Protein AF-A0A0F8ZQ47-F1 (afdb_monomer_lite)

Structure (mmCIF, N/CA/C/O backbone):
data_AF-A0A0F8ZQ47-F1
#
_entry.id   AF-A0A0F8ZQ47-F1
#
loop_
_atom_site.group_PDB
_atom_site.id
_atom_site.type_symbol
_atom_site.label_atom_id
_atom_site.label_alt_id
_atom_site.label_comp_id
_atom_site.label_asym_id
_atom_site.label_entity_id
_atom_site.label_seq_id
_atom_site.pdbx_PDB_ins_code
_atom_site.Cartn_x
_atom_site.Cartn_y
_atom_site.Cartn_z
_atom_site.occupancy
_atom_site.B_iso_or_equiv
_atom_site.auth_seq_id
_atom_site.auth_comp_id
_atom_site.auth_asym_id
_atom_site.auth_atom_id
_atom_site.pdbx_PDB_model_num
ATOM 1 N N . MET A 1 1 ? -7.916 10.187 -1.443 1.00 89.81 1 MET A N 1
ATOM 2 C CA . MET A 1 1 ? -7.005 9.030 -1.581 1.00 89.81 1 MET A CA 1
ATOM 3 C C . MET A 1 1 ? -5.592 9.484 -1.262 1.00 89.81 1 MET A C 1
ATOM 5 O O . MET A 1 1 ? -5.164 10.481 -1.833 1.00 89.81 1 MET A O 1
ATOM 9 N N . ARG A 1 2 ? -4.899 8.794 -0.357 1.00 95.62 2 ARG A N 1
ATOM 10 C CA . ARG A 1 2 ? -3.514 9.054 0.056 1.00 95.62 2 ARG A CA 1
ATOM 11 C C . ARG A 1 2 ? -2.644 7.855 -0.310 1.00 95.62 2 ARG A C 1
ATOM 13 O O . ARG A 1 2 ? -3.112 6.725 -0.207 1.00 95.62 2 ARG A O 1
ATOM 20 N N . TRP A 1 3 ? -1.418 8.117 -0.745 1.00 97.38 3 TRP A N 1
ATOM 21 C CA . TRP A 1 3 ? -0.398 7.110 -1.038 1.00 97.38 3 TRP A CA 1
ATOM 22 C C . TRP A 1 3 ? 0.739 7.301 -0.045 1.00 97.38 3 TRP A C 1
ATOM 24 O O . TRP A 1 3 ? 1.179 8.432 0.136 1.00 97.38 3 TRP A O 1
ATOM 34 N N . LEU A 1 4 ? 1.173 6.214 0.582 1.00 97.88 4 LEU A N 1
ATOM 35 C CA . LEU A 1 4 ? 2.293 6.175 1.512 1.00 97.88 4 LEU A CA 1
ATOM 36 C C . LEU A 1 4 ? 3.404 5.336 0.886 1.00 97.88 4 LEU A C 1
ATOM 38 O O . LEU A 1 4 ? 3.200 4.148 0.619 1.00 97.88 4 LEU A O 1
ATOM 42 N N . ASP A 1 5 ? 4.557 5.950 0.637 1.00 97.06 5 ASP A N 1
ATOM 43 C CA . ASP A 1 5 ? 5.752 5.268 0.142 1.00 97.06 5 ASP A CA 1
ATOM 44 C C . ASP A 1 5 ? 6.584 4.767 1.327 1.00 97.06 5 ASP A C 1
ATOM 46 O O . ASP A 1 5 ? 7.123 5.548 2.105 1.00 97.06 5 ASP A O 1
ATOM 50 N N . GLY A 1 6 ? 6.736 3.449 1.465 1.00 95.75 6 GLY A N 1
ATOM 51 C CA . GLY A 1 6 ? 7.493 2.849 2.566 1.00 95.75 6 GLY A CA 1
ATOM 52 C C . GLY A 1 6 ? 8.989 3.196 2.580 1.00 95.75 6 GLY A C 1
ATOM 53 O O . GLY A 1 6 ? 9.670 2.867 3.547 1.00 95.75 6 GLY A O 1
ATOM 54 N N . ARG A 1 7 ? 9.514 3.850 1.535 1.00 94.44 7 ARG A N 1
ATOM 55 C CA . ARG A 1 7 ? 10.890 4.373 1.480 1.00 94.44 7 ARG A CA 1
ATOM 56 C C . ARG A 1 7 ? 11.006 5.786 2.048 1.00 94.44 7 ARG A C 1
ATOM 58 O O . ARG A 1 7 ? 12.114 6.208 2.373 1.00 94.44 7 ARG A O 1
ATOM 65 N N . GLU A 1 8 ? 9.892 6.503 2.166 1.00 97.62 8 GLU A N 1
ATOM 66 C CA . GLU A 1 8 ? 9.847 7.851 2.720 1.00 97.62 8 GLU A CA 1
ATOM 67 C C . GLU A 1 8 ? 9.632 7.774 4.243 1.00 97.62 8 GLU A C 1
ATOM 69 O O . GLU A 1 8 ? 8.613 7.251 4.703 1.00 97.62 8 GLU A O 1
ATOM 74 N N . PRO A 1 9 ? 10.563 8.280 5.080 1.00 97.31 9 PRO A N 1
ATOM 75 C CA . PRO A 1 9 ? 10.485 8.088 6.529 1.00 97.31 9 PRO A CA 1
ATOM 76 C C . PRO A 1 9 ? 9.206 8.630 7.182 1.00 97.31 9 PRO A C 1
ATOM 78 O O . PRO A 1 9 ? 8.730 8.061 8.164 1.00 97.31 9 PRO A O 1
ATOM 81 N N . CYS A 1 10 ? 8.648 9.730 6.668 1.00 97.94 10 CYS A N 1
ATOM 82 C CA . CYS A 1 10 ? 7.395 10.292 7.178 1.00 97.94 10 CYS A CA 1
ATOM 83 C C . CYS A 1 10 ? 6.200 9.378 6.896 1.00 97.94 10 CYS A C 1
ATOM 85 O O . CYS A 1 10 ? 5.411 9.110 7.805 1.00 97.94 10 CYS A O 1
ATOM 87 N N . ASP A 1 11 ? 6.121 8.855 5.677 1.00 98.12 11 ASP A N 1
ATOM 88 C CA . ASP A 1 11 ? 5.059 7.963 5.223 1.00 98.12 11 ASP A CA 1
ATOM 89 C C . ASP A 1 11 ? 5.135 6.624 5.948 1.00 98.12 11 ASP A C 1
ATOM 91 O O . ASP A 1 11 ? 4.1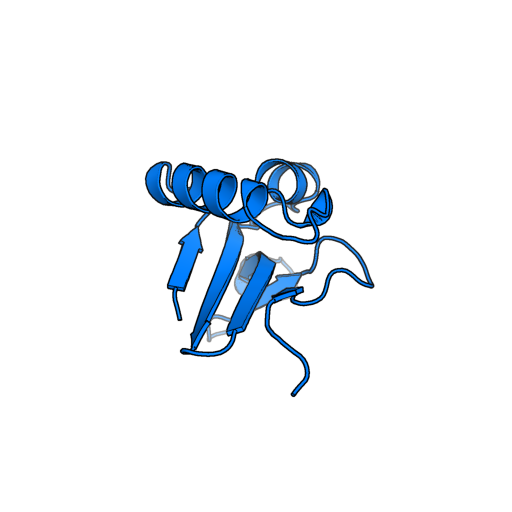12 6.077 6.350 1.00 98.12 11 ASP A O 1
ATOM 95 N N . LEU A 1 12 ? 6.348 6.125 6.197 1.00 97.50 12 LEU A N 1
ATOM 96 C CA . LEU A 1 12 ? 6.565 4.915 6.981 1.00 97.50 12 LEU A CA 1
ATOM 97 C C . LEU A 1 12 ? 6.029 5.068 8.413 1.00 97.50 12 LEU A C 1
ATOM 99 O O . LEU A 1 12 ? 5.336 4.182 8.916 1.00 97.50 12 LEU A O 1
ATOM 103 N N . VAL A 1 13 ? 6.306 6.202 9.068 1.00 97.88 13 VAL A N 1
ATOM 104 C CA . VAL A 1 13 ? 5.782 6.497 10.413 1.00 97.88 13 VAL A CA 1
ATOM 105 C C . VAL A 1 13 ? 4.257 6.604 10.403 1.00 97.88 13 VAL A C 1
ATOM 107 O O . VAL A 1 13 ? 3.604 6.113 11.325 1.00 97.88 13 VAL A O 1
ATOM 110 N N . GLU A 1 14 ? 3.678 7.247 9.389 1.00 97.19 14 GLU A N 1
ATOM 111 C CA . GLU A 1 14 ? 2.225 7.352 9.234 1.00 97.19 14 GLU A CA 1
ATOM 112 C C . GLU A 1 14 ? 1.577 5.985 8.997 1.00 97.19 14 GLU A C 1
ATOM 114 O O . GLU A 1 14 ? 0.608 5.641 9.672 1.00 97.19 14 GLU A O 1
ATOM 119 N N . TRP A 1 15 ? 2.141 5.179 8.100 1.00 97.31 15 TRP A N 1
ATOM 120 C CA . TRP A 1 15 ? 1.661 3.839 7.787 1.00 97.31 15 TRP A CA 1
ATOM 121 C C . TRP A 1 15 ? 1.663 2.962 9.038 1.00 97.31 15 TRP A C 1
ATOM 123 O O . TRP A 1 15 ? 0.634 2.370 9.357 1.00 97.31 15 TRP A O 1
ATOM 133 N N . VAL A 1 16 ? 2.760 2.922 9.803 1.00 97.31 16 VAL A N 1
ATOM 134 C CA . VAL A 1 16 ? 2.814 2.143 11.053 1.00 97.31 16 VAL A CA 1
ATOM 135 C C . VAL A 1 16 ? 1.708 2.573 12.015 1.00 97.31 16 VAL A C 1
ATOM 137 O O . VAL A 1 16 ? 0.976 1.718 12.509 1.00 97.31 16 VAL A O 1
ATOM 140 N N . LYS A 1 17 ? 1.521 3.883 12.220 1.00 96.38 17 LYS A N 1
ATOM 141 C CA . LYS A 1 17 ? 0.447 4.402 13.083 1.00 96.38 17 LYS A CA 1
ATOM 142 C C . LYS A 1 17 ? -0.937 3.983 12.593 1.00 96.38 17 LYS A C 1
ATOM 144 O O . LYS A 1 17 ? -1.755 3.548 13.394 1.00 96.38 17 LYS A O 1
ATOM 149 N N . LEU A 1 18 ? -1.203 4.092 11.291 1.00 94.19 18 LEU A N 1
ATOM 150 C CA . LEU A 1 18 ? -2.479 3.676 10.710 1.00 94.19 18 LEU A CA 1
ATOM 151 C C . LEU A 1 18 ? -2.707 2.180 10.912 1.00 94.19 18 LEU A C 1
ATOM 153 O O . LEU A 1 18 ? -3.748 1.791 11.434 1.00 94.19 18 LEU A O 1
ATOM 157 N N . TRP A 1 19 ? -1.714 1.355 10.581 1.00 94.69 19 TRP A N 1
ATOM 158 C CA . TRP A 1 19 ? -1.772 -0.092 10.759 1.00 94.69 19 TRP A CA 1
ATOM 159 C C . TRP A 1 19 ? -2.044 -0.484 12.218 1.00 94.69 19 TRP A C 1
ATOM 161 O O . TRP A 1 19 ? -2.854 -1.370 12.473 1.00 94.69 19 TRP A O 1
ATOM 171 N N . GLU A 1 20 ? -1.437 0.205 13.188 1.00 95.00 20 GLU A N 1
ATOM 172 C CA . GLU A 1 20 ? -1.677 -0.024 14.619 1.00 95.00 20 GLU A CA 1
ATOM 173 C C . GLU A 1 20 ? -3.116 0.281 15.057 1.00 95.00 20 GLU A C 1
ATOM 175 O O . GLU A 1 20 ? -3.576 -0.308 16.041 1.00 95.00 20 GLU A O 1
ATOM 180 N N . THR A 1 21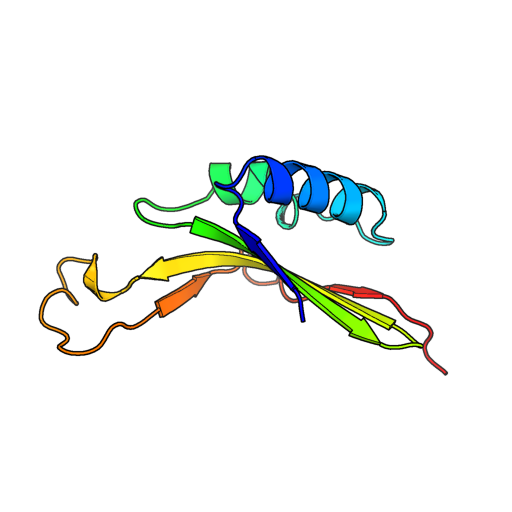 ? -3.816 1.157 14.328 1.00 92.06 21 THR A N 1
ATOM 181 C CA . THR A 1 21 ? -5.201 1.577 14.605 1.00 92.06 21 THR A CA 1
ATOM 182 C C . THR A 1 21 ? -6.269 0.785 13.850 1.00 92.06 21 THR A C 1
ATOM 184 O O . THR A 1 21 ? -7.449 0.961 14.141 1.00 92.06 21 THR A O 1
ATOM 187 N N . LEU A 1 22 ? -5.893 -0.083 12.903 1.00 90.50 22 LEU A N 1
ATOM 188 C CA . LEU A 1 22 ? -6.858 -0.897 12.158 1.00 90.50 22 LEU A CA 1
ATOM 189 C C . LEU A 1 22 ? -7.560 -1.901 13.083 1.00 90.50 22 LEU A C 1
ATOM 191 O O . LEU A 1 22 ? -6.918 -2.537 13.921 1.00 90.50 22 LEU A O 1
ATOM 195 N N . ASP A 1 23 ? -8.859 -2.117 12.863 1.00 89.75 23 ASP A N 1
ATOM 196 C CA . ASP A 1 23 ? -9.633 -3.135 13.588 1.00 89.75 23 ASP A CA 1
ATOM 197 C C . ASP A 1 23 ? -9.057 -4.542 13.363 1.00 89.75 23 ASP A C 1
ATOM 199 O O . ASP A 1 23 ? -8.926 -5.349 14.286 1.00 89.75 23 ASP A O 1
ATOM 203 N N . ILE A 1 24 ? -8.658 -4.823 12.118 1.00 88.94 24 ILE A N 1
ATOM 204 C CA . ILE A 1 24 ? -7.999 -6.064 11.714 1.00 88.94 24 ILE A CA 1
ATOM 205 C C . ILE A 1 24 ? -6.553 -5.743 11.346 1.00 88.94 24 ILE A C 1
ATOM 207 O O . ILE A 1 24 ? -6.273 -5.148 10.309 1.00 88.94 24 ILE A O 1
ATOM 211 N N . ARG A 1 25 ? -5.615 -6.196 12.179 1.00 90.50 25 ARG A N 1
ATOM 212 C CA . ARG A 1 25 ? -4.175 -5.974 11.983 1.00 90.50 25 ARG A CA 1
ATOM 213 C C . ARG A 1 25 ? -3.520 -7.217 11.420 1.00 90.50 25 ARG A C 1
ATOM 215 O O . ARG A 1 25 ? -3.085 -8.098 12.163 1.00 90.50 25 ARG A O 1
ATOM 222 N N . ARG A 1 26 ? -3.471 -7.315 10.093 1.00 90.69 26 ARG A N 1
ATOM 223 C CA . ARG A 1 26 ? -2.820 -8.448 9.428 1.00 90.69 26 ARG A CA 1
ATOM 224 C C . ARG A 1 26 ? -1.321 -8.157 9.323 1.00 90.69 26 ARG A C 1
ATOM 226 O O . ARG A 1 26 ? -0.956 -7.053 8.917 1.00 90.69 26 ARG A O 1
ATOM 233 N N . PRO A 1 27 ? -0.433 -9.117 9.640 1.00 90.69 27 PRO A N 1
ATOM 234 C CA . PRO A 1 27 ? 1.008 -8.912 9.501 1.00 90.69 27 PRO A CA 1
ATOM 235 C C . PRO A 1 27 ? 1.415 -8.487 8.090 1.00 90.69 27 PRO A C 1
ATOM 237 O O . PRO A 1 27 ? 2.303 -7.662 7.938 1.00 90.69 27 PRO A O 1
ATOM 240 N N . HIS A 1 28 ? 0.721 -8.993 7.067 1.00 91.31 28 HIS A N 1
ATOM 241 C CA . HIS A 1 28 ? 1.021 -8.678 5.675 1.00 91.31 28 HIS A CA 1
ATOM 242 C C . HIS A 1 28 ? 0.645 -7.254 5.242 1.00 91.31 28 HIS A C 1
ATOM 244 O O . HIS A 1 28 ? 1.062 -6.834 4.177 1.00 91.31 28 HIS A O 1
ATOM 250 N N . ASP A 1 29 ? -0.070 -6.493 6.068 1.00 93.69 29 ASP A N 1
ATOM 251 C CA . ASP A 1 29 ? -0.338 -5.070 5.828 1.00 93.69 29 ASP A CA 1
ATOM 252 C C . ASP A 1 29 ? 0.716 -4.145 6.456 1.00 93.69 29 ASP A C 1
ATOM 254 O O . ASP A 1 29 ? 0.692 -2.932 6.246 1.00 93.69 29 ASP A O 1
ATOM 258 N N . ASN A 1 30 ? 1.617 -4.700 7.272 1.00 94.25 30 ASN A N 1
ATOM 259 C CA . ASN A 1 30 ? 2.666 -3.946 7.942 1.00 94.25 30 ASN A CA 1
ATOM 260 C C . ASN A 1 30 ? 3.801 -3.625 6.949 1.00 94.25 30 ASN A C 1
ATOM 262 O O . ASN A 1 30 ? 4.226 -4.526 6.216 1.00 94.25 30 ASN A O 1
ATOM 266 N N . PRO A 1 31 ? 4.351 -2.396 6.944 1.00 95.00 31 PRO A N 1
ATOM 267 C CA . PRO A 1 31 ? 5.376 -2.014 5.974 1.00 95.00 31 PRO A CA 1
ATOM 268 C C . PRO A 1 31 ? 6.629 -2.891 6.057 1.00 95.00 31 PRO A C 1
ATOM 270 O O . PRO A 1 31 ? 7.169 -3.273 5.022 1.00 95.00 31 PRO A O 1
ATOM 273 N N . SER A 1 32 ? 7.044 -3.305 7.261 1.00 93.19 32 SER A N 1
ATOM 274 C CA . SER A 1 32 ? 8.208 -4.180 7.440 1.00 93.19 32 SER A CA 1
ATOM 275 C C . SER A 1 32 ? 7.988 -5.578 6.866 1.00 93.19 32 SER A C 1
ATOM 277 O O . SER A 1 32 ? 8.940 -6.213 6.424 1.00 93.19 32 SER A O 1
ATOM 279 N N . PHE A 1 33 ? 6.747 -6.075 6.843 1.00 92.81 33 PHE A N 1
ATOM 280 C CA . PHE A 1 33 ? 6.453 -7.353 6.196 1.00 92.81 33 PHE A CA 1
ATOM 281 C C . PHE A 1 33 ? 6.526 -7.231 4.674 1.00 92.81 33 PHE A C 1
ATOM 283 O O . PHE A 1 33 ? 7.100 -8.097 4.019 1.00 92.81 33 PHE A O 1
ATOM 290 N N . ILE A 1 34 ? 5.971 -6.154 4.109 1.00 92.25 34 ILE A N 1
ATOM 291 C CA . ILE A 1 34 ? 6.008 -5.913 2.659 1.00 92.25 34 ILE A CA 1
ATOM 292 C C . ILE A 1 34 ? 7.435 -5.695 2.175 1.00 92.25 34 ILE A C 1
ATOM 294 O O . ILE A 1 34 ? 7.800 -6.200 1.118 1.00 92.25 34 ILE A O 1
ATOM 298 N N . GLU A 1 35 ? 8.252 -4.990 2.951 1.00 91.75 35 GLU A N 1
ATOM 299 C CA . GLU A 1 35 ? 9.680 -4.860 2.683 1.00 91.75 35 GLU A CA 1
ATOM 300 C C . GLU A 1 35 ? 10.386 -6.223 2.738 1.00 91.75 35 GLU A C 1
ATOM 302 O O . GLU A 1 35 ? 11.105 -6.576 1.806 1.00 91.75 35 GLU A O 1
ATOM 307 N N . LEU A 1 36 ? 10.126 -7.025 3.779 1.00 91.00 36 LEU A N 1
ATOM 308 C CA . LEU A 1 36 ? 10.742 -8.342 3.968 1.00 91.00 36 LEU A CA 1
ATOM 309 C C . LEU A 1 36 ? 10.456 -9.314 2.814 1.00 91.00 36 LEU A C 1
ATOM 311 O O . LEU A 1 36 ? 11.335 -10.080 2.423 1.00 91.00 36 LEU A O 1
ATOM 315 N N . ILE A 1 37 ? 9.225 -9.321 2.305 1.00 88.62 37 ILE A N 1
ATOM 316 C CA . ILE A 1 37 ? 8.797 -10.224 1.225 1.00 88.62 37 ILE A CA 1
ATOM 317 C C . ILE A 1 37 ? 8.903 -9.583 -0.168 1.00 88.62 37 ILE A C 1
ATOM 319 O O . ILE A 1 37 ? 8.622 -10.234 -1.178 1.00 88.62 37 ILE A O 1
ATOM 323 N N . GLY A 1 38 ? 9.282 -8.306 -0.223 1.00 84.12 38 GLY A N 1
ATOM 324 C CA . GLY A 1 38 ? 9.399 -7.529 -1.442 1.00 84.12 38 GLY A CA 1
ATOM 325 C C . GLY A 1 38 ? 10.473 -8.093 -2.367 1.00 84.12 38 GLY A C 1
ATOM 326 O O . GLY A 1 38 ? 11.547 -8.522 -1.948 1.00 84.12 38 GLY A O 1
ATOM 327 N N . LEU A 1 39 ? 10.190 -8.081 -3.666 1.00 79.12 39 LEU A N 1
ATOM 328 C CA . LEU A 1 39 ? 11.162 -8.470 -4.686 1.00 79.12 39 LEU A CA 1
ATOM 329 C C . LEU A 1 39 ? 12.099 -7.302 -5.017 1.00 79.12 39 LEU A C 1
ATOM 331 O O . LEU A 1 39 ? 11.765 -6.133 -4.796 1.00 79.12 39 LEU A O 1
ATOM 335 N N . HIS A 1 40 ? 13.257 -7.609 -5.610 1.00 75.50 40 HIS A N 1
ATOM 336 C CA . HIS A 1 40 ? 14.164 -6.586 -6.129 1.00 75.50 40 HIS A CA 1
ATOM 337 C C . HIS A 1 40 ? 13.414 -5.593 -7.031 1.00 75.50 40 HIS A C 1
ATOM 339 O O . HIS A 1 40 ? 12.591 -5.980 -7.859 1.00 75.50 40 HIS A O 1
ATOM 345 N N . HIS A 1 41 ? 13.718 -4.305 -6.856 1.00 80.56 41 HIS A N 1
ATOM 346 C CA . HIS A 1 41 ? 13.091 -3.181 -7.564 1.00 80.56 41 HIS A CA 1
ATOM 347 C C . HIS A 1 41 ? 11.609 -2.924 -7.251 1.00 80.56 41 HIS A C 1
ATOM 349 O O . HIS A 1 41 ? 10.968 -2.179 -7.995 1.00 80.56 41 HIS A O 1
ATOM 355 N N . SER A 1 42 ? 11.082 -3.484 -6.159 1.00 90.62 42 SER A N 1
ATOM 356 C CA . SER A 1 42 ? 9.772 -3.100 -5.634 1.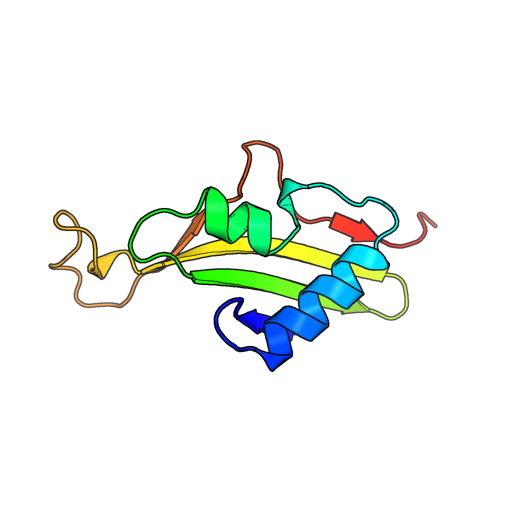00 90.62 42 SER A CA 1
ATOM 357 C C . SER A 1 42 ? 9.859 -1.948 -4.633 1.00 90.62 42 SER A C 1
ATOM 359 O O . SER A 1 42 ? 10.859 -1.778 -3.935 1.00 90.62 42 SER A O 1
ATOM 361 N N . THR A 1 43 ? 8.793 -1.160 -4.581 1.00 94.06 43 THR A N 1
ATOM 362 C CA . THR A 1 43 ? 8.548 -0.146 -3.559 1.00 94.06 43 THR A CA 1
ATOM 363 C C . THR A 1 43 ? 7.400 -0.632 -2.677 1.00 94.06 43 THR A C 1
ATOM 365 O O . THR A 1 43 ? 6.325 -0.907 -3.216 1.00 94.06 43 THR A O 1
ATOM 368 N N . PRO A 1 44 ? 7.570 -0.749 -1.352 1.00 95.38 44 PRO A N 1
ATOM 369 C CA . PRO A 1 44 ? 6.446 -0.953 -0.447 1.00 95.38 44 PRO A CA 1
ATOM 370 C C . PRO A 1 44 ? 5.525 0.267 -0.502 1.00 95.38 44 PRO A C 1
ATOM 372 O O . PRO A 1 44 ? 5.987 1.392 -0.331 1.00 95.38 44 PRO A O 1
ATOM 375 N N . VAL A 1 45 ? 4.237 0.057 -0.746 1.00 96.50 45 VAL A N 1
ATOM 376 C CA . VAL A 1 45 ? 3.242 1.130 -0.834 1.00 96.50 45 VAL A CA 1
ATOM 377 C C . VAL A 1 45 ? 2.009 0.751 -0.028 1.00 96.50 45 VAL A C 1
ATOM 379 O O . VAL A 1 45 ? 1.565 -0.396 -0.074 1.00 96.50 45 VAL A O 1
ATOM 382 N N . ALA A 1 46 ? 1.419 1.730 0.654 1.00 96.44 46 ALA A N 1
ATOM 383 C CA . ALA A 1 46 ? 0.051 1.639 1.143 1.00 96.44 46 ALA A CA 1
ATOM 384 C C . ALA A 1 46 ? -0.814 2.762 0.571 1.00 96.44 46 ALA A C 1
ATOM 386 O O . ALA A 1 46 ? -0.381 3.904 0.442 1.00 96.44 46 ALA A O 1
ATOM 387 N N . VAL A 1 47 ? -2.059 2.437 0.240 1.00 96.81 47 VAL A N 1
ATOM 388 C CA . VAL A 1 47 ? -3.069 3.393 -0.207 1.00 96.81 47 VAL A CA 1
ATOM 389 C C . VAL A 1 47 ? -4.190 3.443 0.813 1.00 96.81 47 VAL A C 1
ATOM 391 O O . VAL A 1 47 ? -4.710 2.408 1.231 1.00 96.81 47 VAL A O 1
ATOM 394 N N . ILE A 1 48 ? -4.574 4.664 1.179 1.00 96.31 48 ILE A N 1
ATOM 395 C CA . ILE A 1 48 ? -5.710 4.939 2.053 1.00 96.31 48 ILE A CA 1
ATOM 396 C C . ILE A 1 48 ? -6.765 5.728 1.288 1.00 96.31 48 ILE A C 1
ATOM 398 O O . ILE A 1 48 ? -6.495 6.767 0.674 1.00 96.31 48 ILE A O 1
ATOM 402 N N . TYR A 1 49 ? -7.996 5.247 1.350 1.00 96.12 49 TYR A N 1
ATOM 403 C CA . TYR A 1 49 ? -9.180 5.965 0.911 1.00 96.12 49 TYR A CA 1
ATOM 404 C C . TYR A 1 49 ? -10.105 6.142 2.110 1.00 96.12 49 TYR A C 1
ATOM 406 O O . TYR A 1 49 ? -10.357 5.183 2.826 1.00 96.12 49 TYR A O 1
ATOM 414 N N . GLU A 1 50 ? -10.589 7.354 2.352 1.00 93.75 50 GLU A N 1
ATOM 415 C CA . GLU A 1 50 ? -11.443 7.676 3.497 1.00 93.75 50 GLU A CA 1
ATOM 416 C C . GLU A 1 50 ? -12.685 8.409 3.009 1.00 93.75 50 GLU A C 1
ATOM 418 O O . GLU A 1 50 ? -12.593 9.305 2.170 1.00 93.75 50 GLU A O 1
ATOM 423 N N . GLU A 1 51 ? -13.820 8.030 3.579 1.00 93.31 51 GLU A N 1
ATOM 424 C CA . GLU A 1 51 ? -15.142 8.620 3.406 1.00 93.31 51 GLU A CA 1
ATOM 425 C C . GLU A 1 51 ? -15.783 8.809 4.791 1.00 93.31 51 GLU A C 1
ATOM 427 O O . GLU A 1 51 ? -15.347 8.183 5.762 1.00 93.31 51 GLU A O 1
ATOM 432 N N . PRO A 1 52 ? -16.851 9.617 4.924 1.00 92.38 52 PRO A N 1
ATOM 433 C CA . PRO A 1 52 ? -17.504 9.860 6.214 1.00 92.38 52 PRO A CA 1
ATOM 434 C C . PRO A 1 52 ? -17.940 8.598 6.977 1.00 92.38 52 PRO A C 1
ATOM 436 O O . PRO A 1 52 ? -18.036 8.628 8.203 1.00 92.38 52 PRO A O 1
ATOM 439 N N . HIS A 1 53 ? -18.206 7.499 6.266 1.00 90.81 53 HIS A N 1
ATOM 440 C CA . HIS A 1 53 ? -18.763 6.263 6.829 1.00 90.81 53 HIS A CA 1
ATOM 441 C C . HIS A 1 53 ? -17.826 5.056 6.742 1.00 90.81 53 HIS A C 1
ATOM 443 O O . HIS A 1 53 ? -18.211 3.951 7.123 1.00 90.81 53 HIS A O 1
ATOM 449 N N . GLY A 1 54 ? -16.598 5.246 6.264 1.00 92.12 54 GLY A N 1
ATOM 450 C CA . GLY A 1 54 ? -15.637 4.160 6.230 1.00 92.12 54 GLY A CA 1
ATOM 451 C C . GLY A 1 54 ? -14.335 4.508 5.538 1.00 92.12 54 GLY A C 1
ATOM 452 O O . GLY A 1 54 ? -14.179 5.561 4.923 1.00 92.12 54 GLY A O 1
ATOM 453 N N . SER A 1 55 ? -13.391 3.589 5.636 1.00 93.75 55 SER A N 1
ATOM 454 C CA . SER A 1 55 ? -12.086 3.696 5.013 1.00 93.75 55 SER A CA 1
ATOM 455 C C . SER A 1 55 ? -11.686 2.386 4.355 1.00 93.75 55 SER A C 1
ATOM 457 O O . SER A 1 55 ? -12.122 1.298 4.735 1.00 93.75 55 SER A O 1
ATOM 459 N N . VAL A 1 56 ? -10.848 2.510 3.332 1.00 94.69 56 VAL A N 1
ATOM 460 C CA . VAL A 1 56 ? -10.154 1.405 2.694 1.00 94.69 56 VAL A CA 1
ATOM 461 C C . VAL A 1 56 ? -8.663 1.602 2.896 1.00 94.69 56 VAL A C 1
ATOM 463 O O . VAL A 1 56 ? -8.125 2.667 2.596 1.00 94.69 56 VAL A O 1
ATOM 466 N N . PHE A 1 57 ? -8.000 0.560 3.372 1.00 95.06 57 PHE A N 1
ATOM 467 C CA . PHE A 1 57 ? -6.556 0.489 3.517 1.00 95.06 57 PHE A CA 1
ATOM 468 C C . PHE A 1 57 ? -6.030 -0.666 2.665 1.00 95.06 57 PHE A C 1
ATOM 470 O O . PHE A 1 57 ? -6.504 -1.795 2.792 1.00 95.06 57 PHE A O 1
ATOM 477 N N . TYR A 1 58 ? -5.055 -0.415 1.795 1.00 95.06 58 TYR A N 1
ATOM 478 C CA . TYR A 1 58 ? -4.490 -1.462 0.951 1.00 95.06 58 TYR A CA 1
ATOM 479 C C . TYR A 1 58 ? -2.985 -1.325 0.800 1.00 95.06 58 TYR A C 1
ATOM 481 O O . TYR A 1 58 ? -2.500 -0.317 0.294 1.00 95.06 58 TYR A O 1
ATOM 489 N N . ALA A 1 59 ? -2.262 -2.361 1.208 1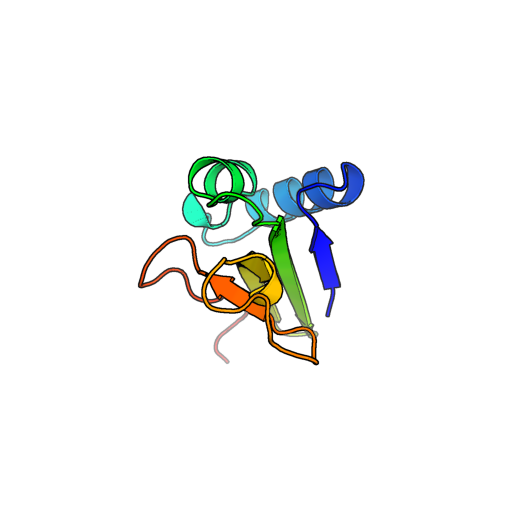.00 94.88 59 ALA A N 1
ATOM 490 C CA . ALA A 1 59 ? -0.814 -2.395 1.197 1.00 94.88 59 ALA A CA 1
ATOM 491 C C . ALA A 1 59 ? -0.290 -3.436 0.196 1.00 94.88 59 ALA A C 1
ATOM 493 O O . ALA A 1 59 ? -0.781 -4.565 0.136 1.00 94.88 59 ALA A O 1
ATOM 494 N N . PHE A 1 60 ? 0.692 -3.050 -0.617 1.00 94.31 60 PHE A N 1
ATOM 495 C CA . PHE A 1 60 ? 1.223 -3.862 -1.710 1.00 94.31 60 PHE A CA 1
ATOM 496 C C . PHE A 1 60 ? 2.663 -3.478 -2.067 1.00 94.31 60 PHE A C 1
ATOM 498 O O . PHE A 1 60 ? 3.160 -2.405 -1.731 1.00 94.31 60 PHE A O 1
ATOM 505 N N . SER A 1 61 ? 3.342 -4.358 -2.797 1.00 93.88 61 SER A N 1
ATOM 506 C CA . SER A 1 61 ? 4.588 -4.034 -3.487 1.00 93.88 61 SER A CA 1
ATOM 507 C C . SER A 1 61 ? 4.267 -3.429 -4.852 1.00 93.88 61 SER A C 1
ATOM 509 O O . SER A 1 61 ? 3.635 -4.075 -5.687 1.00 93.88 61 SER A O 1
ATOM 511 N N . TRP A 1 62 ? 4.716 -2.204 -5.097 1.00 94.19 62 TRP A N 1
ATOM 512 C CA . TRP A 1 62 ? 4.591 -1.518 -6.379 1.00 94.19 62 TRP A CA 1
ATOM 513 C C . TRP A 1 62 ? 5.863 -1.723 -7.200 1.00 94.19 62 TRP A C 1
ATOM 515 O O . TRP A 1 62 ? 6.959 -1.415 -6.724 1.00 94.19 62 TRP A O 1
ATOM 525 N N . ARG A 1 63 ? 5.759 -2.272 -8.415 1.00 92.00 63 ARG A N 1
ATOM 526 C CA . ARG A 1 63 ? 6.940 -2.570 -9.244 1.00 92.00 63 ARG A CA 1
ATOM 527 C C . ARG A 1 63 ? 6.795 -1.963 -10.621 1.00 92.00 63 ARG A C 1
ATOM 529 O O . ARG A 1 63 ? 5.740 -2.018 -11.240 1.00 92.00 63 ARG A O 1
ATOM 536 N N . ARG A 1 64 ? 7.901 -1.420 -11.121 1.00 91.75 64 ARG A N 1
ATOM 537 C CA . ARG A 1 64 ? 7.995 -0.915 -12.489 1.00 91.75 64 ARG A CA 1
ATOM 538 C C . ARG A 1 64 ? 8.400 -2.048 -13.424 1.00 91.75 64 ARG A C 1
ATOM 540 O O . ARG A 1 64 ? 9.520 -2.552 -13.321 1.00 91.75 64 ARG A O 1
ATOM 547 N N . LEU A 1 65 ? 7.520 -2.415 -14.351 1.00 91.69 65 LEU A N 1
ATOM 548 C CA . LEU A 1 65 ? 7.711 -3.558 -15.243 1.00 91.69 65 LEU A CA 1
ATOM 549 C C . LEU A 1 65 ? 8.898 -3.371 -16.191 1.00 91.69 65 LEU A C 1
ATOM 551 O O . LEU A 1 65 ? 9.647 -4.313 -16.411 1.00 91.69 65 LEU A O 1
ATOM 555 N N . ASN A 1 66 ? 9.175 -2.150 -16.653 1.00 92.38 66 ASN A N 1
ATOM 556 C CA . ASN A 1 66 ? 10.311 -1.873 -17.545 1.00 92.38 66 ASN A CA 1
ATOM 557 C C . ASN A 1 66 ? 11.687 -2.189 -16.923 1.00 92.38 66 ASN A C 1
ATOM 559 O O . ASN A 1 66 ? 12.694 -2.181 -17.624 1.00 92.38 66 ASN A O 1
ATOM 563 N N . ARG A 1 67 ? 11.764 -2.423 -15.604 1.00 88.38 67 ARG A N 1
ATOM 564 C CA . ARG A 1 67 ? 13.010 -2.822 -14.926 1.00 88.38 67 ARG A CA 1
ATOM 565 C C . ARG A 1 67 ? 13.310 -4.316 -15.036 1.00 88.38 67 ARG A C 1
ATOM 567 O O . ARG A 1 67 ? 14.406 -4.731 -14.674 1.00 88.38 67 ARG A O 1
ATOM 574 N N . PHE A 1 68 ? 12.363 -5.118 -15.511 1.00 88.50 68 PHE A N 1
ATOM 575 C CA . PHE A 1 68 ? 12.567 -6.542 -15.743 1.00 88.50 68 PHE A CA 1
ATOM 576 C C . PHE A 1 68 ? 13.127 -6.767 -17.148 1.00 88.50 68 PHE A C 1
ATOM 578 O O . PHE A 1 68 ? 12.673 -6.149 -18.108 1.00 88.50 68 PHE A O 1
ATOM 585 N N . GLU A 1 69 ? 14.085 -7.686 -17.274 1.00 90.19 69 GLU A N 1
ATOM 586 C CA . GLU A 1 69 ? 14.795 -7.983 -18.529 1.00 90.19 69 GLU A CA 1
ATOM 587 C C . GLU A 1 69 ? 13.843 -8.258 -19.703 1.00 90.19 69 GLU A C 1
ATOM 589 O O . GLU A 1 69 ? 14.033 -7.723 -20.789 1.00 90.19 69 GLU A O 1
ATOM 594 N N . TYR A 1 70 ? 12.766 -9.008 -19.460 1.00 89.56 70 TYR A N 1
ATOM 595 C CA . TYR A 1 70 ? 11.767 -9.359 -20.475 1.00 89.56 70 TYR A CA 1
ATOM 596 C C . TYR A 1 70 ? 10.871 -8.193 -20.925 1.00 89.56 70 TYR A C 1
ATOM 598 O O . TYR A 1 70 ? 10.170 -8.318 -21.925 1.00 89.56 70 TYR A O 1
ATOM 606 N N . PHE A 1 7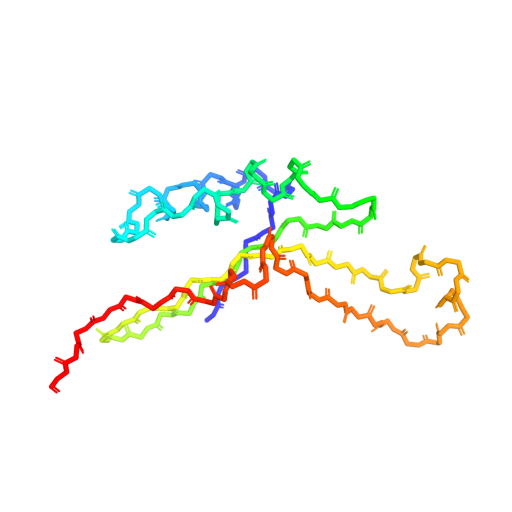1 ? 10.870 -7.076 -20.194 1.00 90.69 71 PHE A N 1
ATOM 607 C CA . PHE A 1 71 ? 9.969 -5.936 -20.395 1.00 90.69 71 PHE A CA 1
ATOM 608 C C . PHE A 1 71 ? 10.723 -4.608 -20.585 1.00 90.69 71 PHE A C 1
ATOM 610 O O . PHE A 1 71 ? 10.109 -3.542 -20.623 1.00 90.69 71 PHE A O 1
ATOM 617 N N . ASN A 1 72 ? 12.052 -4.641 -20.709 1.00 89.00 72 ASN A N 1
ATOM 618 C CA . ASN A 1 72 ? 12.882 -3.437 -20.800 1.00 89.00 72 ASN A CA 1
ATOM 619 C C . ASN A 1 72 ? 12.730 -2.657 -22.122 1.00 89.00 72 ASN A C 1
ATOM 621 O O . ASN A 1 72 ? 13.175 -1.515 -22.202 1.00 89.00 72 ASN A O 1
ATOM 625 N N . SER A 1 73 ? 12.096 -3.254 -23.134 1.00 94.19 73 SER A N 1
ATOM 626 C CA . SER A 1 73 ? 11.833 -2.658 -24.447 1.00 94.19 73 SER A CA 1
ATOM 627 C C . SER A 1 73 ? 10.493 -1.924 -24.542 1.00 94.19 73 SER A C 1
ATOM 629 O O . SER A 1 73 ? 10.183 -1.366 -25.592 1.00 94.19 73 SER A O 1
ATOM 631 N N . LEU A 1 74 ? 9.686 -1.931 -23.476 1.00 91.44 74 LEU A N 1
ATOM 632 C CA . LEU A 1 74 ? 8.415 -1.212 -23.437 1.00 91.44 74 LEU A CA 1
ATOM 633 C C . LEU A 1 74 ? 8.669 0.303 -23.496 1.00 91.44 74 LEU A C 1
ATOM 635 O O . LEU A 1 74 ? 9.424 0.834 -22.679 1.00 91.44 74 LEU A O 1
ATOM 639 N N . GLU A 1 75 ? 8.027 0.982 -24.451 1.00 92.31 75 GLU A N 1
ATOM 640 C CA . GLU A 1 75 ? 8.154 2.436 -24.642 1.00 92.31 75 GLU A CA 1
ATOM 641 C C . GLU A 1 75 ? 7.519 3.227 -23.490 1.00 92.31 75 GLU A C 1
ATOM 643 O O . GLU A 1 75 ? 8.071 4.229 -23.036 1.00 92.31 75 GLU A O 1
ATOM 648 N N . GLU A 1 76 ? 6.376 2.758 -22.990 1.00 94.38 76 GLU A N 1
ATOM 649 C CA . GLU A 1 76 ? 5.650 3.375 -21.879 1.00 94.38 76 GLU A CA 1
ATOM 650 C C . GLU A 1 76 ? 6.048 2.767 -20.531 1.00 94.38 76 GLU A C 1
ATOM 652 O O . GLU A 1 76 ? 6.448 1.603 -20.443 1.00 94.38 76 GLU A O 1
ATOM 657 N N . GLU A 1 77 ? 5.909 3.541 -19.451 1.00 92.12 77 GLU A N 1
ATOM 658 C CA . GLU A 1 77 ? 6.107 3.025 -18.097 1.00 92.12 77 GLU A CA 1
ATOM 659 C C . GLU A 1 77 ? 4.894 2.217 -17.641 1.00 92.12 77 GLU A C 1
ATOM 661 O O . GLU A 1 77 ? 3.811 2.764 -17.434 1.00 92.12 77 GLU A O 1
ATOM 666 N N . TYR A 1 78 ? 5.099 0.922 -17.416 1.00 93.50 78 TYR A N 1
ATOM 667 C CA . TYR A 1 78 ? 4.078 0.054 -16.845 1.00 93.50 78 TYR A CA 1
ATOM 668 C C . TYR A 1 78 ? 4.424 -0.326 -15.417 1.00 93.50 78 TYR A C 1
ATOM 670 O O . TYR A 1 78 ? 5.591 -0.497 -15.046 1.00 93.50 78 TYR A O 1
ATOM 678 N N . PHE A 1 79 ? 3.376 -0.509 -14.624 1.00 92.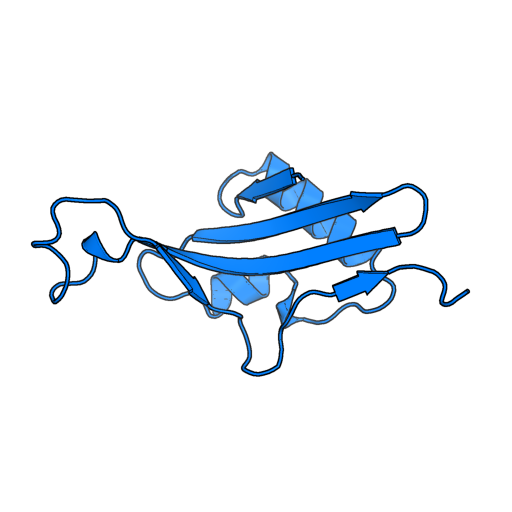38 79 PHE A N 1
ATOM 679 C CA . PHE A 1 79 ? 3.488 -0.903 -13.235 1.00 92.38 79 PHE A CA 1
ATOM 680 C C . PHE A 1 79 ? 2.575 -2.077 -12.946 1.00 92.38 79 PHE A C 1
ATOM 682 O O . PHE A 1 79 ? 1.467 -2.157 -13.473 1.00 92.38 79 PHE A O 1
ATOM 689 N N . ASP A 1 80 ? 3.029 -2.947 -12.057 1.00 91.31 80 ASP A N 1
ATOM 690 C CA . ASP A 1 80 ? 2.158 -3.899 -11.399 1.00 91.31 80 ASP A CA 1
ATOM 691 C C . ASP A 1 80 ? 2.122 -3.658 -9.890 1.00 91.31 80 ASP A C 1
ATOM 693 O O . ASP A 1 80 ? 2.966 -2.968 -9.302 1.00 91.31 80 ASP A O 1
ATOM 697 N N . ILE A 1 81 ? 1.077 -4.203 -9.281 1.00 91.50 81 ILE A N 1
ATOM 698 C CA . ILE A 1 81 ? 0.913 -4.253 -7.837 1.00 91.50 81 ILE A CA 1
ATOM 699 C C . ILE A 1 81 ? 0.880 -5.718 -7.429 1.00 91.50 81 ILE A C 1
ATOM 701 O O . ILE A 1 81 ? 0.191 -6.532 -8.045 1.00 91.50 81 ILE A O 1
ATOM 705 N N . VAL A 1 82 ? 1.638 -6.057 -6.395 1.00 89.62 82 VAL A N 1
ATOM 706 C CA . VAL A 1 82 ? 1.686 -7.414 -5.854 1.00 89.62 82 VAL A CA 1
ATOM 707 C C . VAL A 1 82 ? 1.275 -7.362 -4.401 1.00 89.62 82 VAL A C 1
ATOM 709 O O . VAL A 1 82 ? 1.928 -6.707 -3.588 1.00 89.62 82 VAL A O 1
ATOM 712 N N . SER A 1 83 ? 0.192 -8.058 -4.068 1.00 86.75 83 SER A N 1
ATOM 713 C CA . SER A 1 83 ? -0.198 -8.218 -2.678 1.00 86.75 83 SER A CA 1
ATOM 714 C C . SER A 1 83 ? 0.736 -9.222 -1.985 1.00 86.75 83 SER A C 1
ATOM 716 O O . SER A 1 83 ? 1.099 -10.247 -2.570 1.00 86.75 83 SER A O 1
ATOM 718 N N . PRO A 1 84 ? 1.094 -8.982 -0.715 1.00 77.00 84 PRO A N 1
ATOM 719 C CA . PRO A 1 84 ? 1.983 -9.843 0.067 1.00 77.00 84 PRO A CA 1
ATOM 720 C C . PRO A 1 84 ? 1.426 -11.252 0.352 1.00 77.00 84 PRO A C 1
ATOM 722 O O . PRO A 1 84 ? 2.102 -12.090 0.951 1.00 77.00 84 PRO A O 1
ATOM 725 N N . TYR A 1 85 ? 0.192 -11.535 -0.077 1.00 71.38 85 TYR A N 1
ATOM 726 C CA . TYR A 1 85 ? -0.449 -12.841 0.014 1.00 71.38 85 TYR A CA 1
ATOM 727 C C . TYR A 1 85 ? -1.604 -12.957 -0.996 1.00 71.38 85 TYR A C 1
ATOM 729 O O . TYR A 1 85 ? -2.241 -11.952 -1.320 1.00 71.38 85 TYR A O 1
ATOM 737 N N . GLY A 1 86 ? -1.936 -14.178 -1.443 1.00 66.50 86 GLY A N 1
ATOM 738 C CA . GLY A 1 86 ? -3.003 -14.428 -2.434 1.00 66.50 86 GLY A CA 1
ATOM 739 C C . GLY A 1 86 ? -4.419 -14.014 -1.996 1.00 66.50 86 GLY A C 1
ATOM 740 O O . GLY A 1 86 ? -5.304 -13.891 -2.834 1.00 66.50 86 GLY A O 1
ATOM 741 N N . TYR A 1 87 ? -4.615 -13.753 -0.699 1.00 63.72 87 TYR A N 1
ATOM 742 C CA . TYR A 1 87 ? -5.864 -13.246 -0.109 1.00 63.72 87 TYR A CA 1
ATOM 743 C C . TYR A 1 87 ? -5.693 -11.881 0.589 1.00 63.72 87 TYR A C 1
ATOM 745 O O . TYR A 1 87 ? -6.589 -11.428 1.297 1.00 63.72 87 TYR A O 1
ATOM 753 N N . GLY A 1 88 ? -4.542 -11.221 0.418 1.00 70.06 88 GLY A N 1
ATOM 754 C CA . GLY A 1 88 ? -4.203 -9.944 1.056 1.00 70.06 88 GLY A CA 1
ATOM 755 C C . GLY A 1 88 ? -4.793 -8.739 0.328 1.00 70.06 88 GLY A C 1
ATOM 756 O O . GLY A 1 88 ? -4.055 -7.828 -0.020 1.00 70.06 88 GLY A O 1
ATOM 757 N N . GLY A 1 89 ? -6.092 -8.769 0.022 1.00 87.12 89 GLY A N 1
ATOM 758 C CA . GLY A 1 89 ? -6.799 -7.651 -0.607 1.00 87.12 89 GLY A CA 1
ATOM 759 C C . GLY A 1 89 ? -6.989 -6.454 0.338 1.00 87.12 89 GLY A C 1
ATOM 760 O O . GLY A 1 89 ? -6.553 -6.509 1.493 1.00 87.12 89 GLY A O 1
ATOM 761 N N . PRO A 1 90 ? -7.661 -5.386 -0.123 1.00 92.06 90 PRO A N 1
ATOM 762 C CA . PRO A 1 90 ? -7.941 -4.207 0.693 1.00 92.06 90 PRO A CA 1
ATOM 763 C C . PRO A 1 90 ? -8.686 -4.562 1.988 1.00 92.06 90 PRO A C 1
ATOM 765 O O . PRO A 1 90 ? -9.557 -5.432 2.001 1.00 92.06 90 PRO A O 1
ATOM 768 N N . LEU A 1 91 ? -8.356 -3.860 3.069 1.00 92.44 91 LEU A N 1
ATOM 769 C CA . LEU A 1 91 ? -9.149 -3.819 4.292 1.00 92.44 91 LEU A CA 1
ATOM 770 C C . LEU A 1 91 ? -10.178 -2.710 4.187 1.00 92.44 91 LEU A C 1
ATOM 772 O O . LEU A 1 91 ? -9.835 -1.587 3.834 1.00 92.44 91 LEU A O 1
ATOM 776 N N . TYR A 1 92 ? -11.412 -3.029 4.547 1.00 92.56 92 TYR A N 1
ATOM 777 C CA . TYR A 1 92 ? -12.469 -2.058 4.769 1.00 92.56 92 TYR A CA 1
ATOM 778 C C . TYR A 1 92 ? -12.714 -1.927 6.273 1.00 92.56 92 TYR A C 1
ATOM 780 O O . TYR A 1 92 ? -12.760 -2.936 6.979 1.00 92.56 92 TYR A O 1
ATOM 788 N N . SER A 1 93 ? -12.879 -0.696 6.752 1.00 90.38 93 SER A N 1
ATOM 789 C CA . SER A 1 93 ? -13.420 -0.401 8.080 1.00 90.38 93 SER A CA 1
ATOM 790 C C . SER A 1 93 ? -14.597 0.555 7.918 1.00 90.38 93 SER A C 1
ATOM 792 O O . SER A 1 93 ? -14.489 1.583 7.255 1.00 90.38 93 SER A O 1
ATOM 794 N N . GLY A 1 94 ? -15.736 0.199 8.496 1.00 88.56 94 GLY A N 1
ATOM 795 C CA . GLY A 1 94 ? -16.984 0.947 8.429 1.00 88.56 94 GLY A CA 1
ATOM 796 C C . GLY A 1 94 ? -18.111 0.121 9.035 1.00 88.56 94 GLY A C 1
ATOM 797 O O . GLY A 1 94 ? -17.896 -1.012 9.468 1.00 88.56 94 GLY A O 1
ATOM 798 N N . LYS A 1 95 ? -19.302 0.705 9.143 1.00 81.19 95 LYS A N 1
ATOM 799 C CA . LYS A 1 95 ? -20.472 -0.010 9.662 1.00 81.19 95 LYS A CA 1
ATOM 800 C C . LYS A 1 95 ? -21.280 -0.543 8.489 1.00 81.19 95 LYS A C 1
ATOM 802 O O . LYS A 1 95 ? -21.598 0.229 7.590 1.00 81.19 95 LYS A O 1
ATOM 807 N N . ASP A 1 96 ? -21.633 -1.822 8.542 1.00 70.38 96 ASP A N 1
ATOM 808 C CA . ASP A 1 96 ? -22.727 -2.343 7.729 1.00 70.38 96 ASP A CA 1
ATOM 809 C C . ASP A 1 96 ? -24.014 -1.675 8.247 1.00 70.38 96 ASP A C 1
ATOM 811 O O . ASP A 1 96 ? -24.366 -1.848 9.419 1.00 70.38 96 ASP A O 1
ATOM 815 N N . GLU A 1 97 ? -24.640 -0.826 7.430 1.00 58.75 97 GLU A N 1
ATOM 816 C CA . GLU A 1 97 ? -25.962 -0.249 7.726 1.00 58.75 97 GLU A CA 1
ATOM 817 C C . GLU A 1 97 ? -27.078 -1.296 7.621 1.00 58.75 97 GLU A C 1
ATOM 819 O O . GLU A 1 97 ? -27.053 -2.115 6.671 1.00 58.75 97 GLU A O 1
#

Radius of gyration: 14.59 Å; chains: 1; bounding box: 41×25×39 Å

pLDDT: mean 90.71, std 7.56, range [58.75, 98.12]

Organism: NCBI:txid412755

Sequence (97 aa):
MRWLDGREPCDLVEWVKLWETLDIRRPHDNPSFIELIGLHHSTPVAVIYEEPHGSVFYAFSWRRLNRFEYFNSLEEEYFDIVSPYGYGGPLYSGKDE

Secondary structure (DSSP, 8-state):
-EEEETTSHHHHHHHHHHHHH-SS--GGGSHHHHHHHPPTTEEEEEEEEEETTEEEEEEEEEEEGGGSGGGTT-SS--EEEE-SSTT---EEEE---

Foldseek 3Di:
DDKQWCVDPVSLVVQQVVLVPDPDNDPQSRQVLQVVLPDPQWIWMWDWDDDPFKIKIAIWTKHWQCPDPVNVPDPDTDIDTGRSDPPRGIDMDGDDD